Protein AF-A0A8J6C7H0-F1 (afdb_monomer_lite)

Organism: Eleutherodactylus coqui (NCBI:txid57060)

InterPro domains:
  IPR013783 Immunoglobulin-like fold [G3DSA:2.60.40.10] (5-91)
  IPR036179 Immunoglobulin-like domain superfamily [SSF48726] (14-91)
  IPR050199 Immunoglobulin Heavy Variable [PTHR23266] (7-91)

Sequence (91 aa):
MGRSGNCVYSDTSLTQPSDPMVIKPGGSHQLSCKASGFSMSNHWMSWVRETSDGRLQWLCRIISGSTYYADAFKGRFTISTDYSNSMLHLQ

Secondary structure (DSSP, 8-state):
-----------------SS---PPTT----EEEE--SS-GGGS-EEEEEE-TTSPEEEEEEEETTEEEE-GGGTTT--EEEETTTTEEEE-

Foldseek 3Di:
DDDDPPPPPPPDPPPDPPDPDDDDVPDDDKDKDADDPDQPQVDKDFDWDQDPVRDIDTAWIDHNNDIDGDPVNPPPWDWDADRVRRMIMID

Structure (mmCIF, N/CA/C/O backbone):
data_AF-A0A8J6C7H0-F1
#
_entry.id   AF-A0A8J6C7H0-F1
#
loop_
_atom_site.group_PDB
_atom_site.id
_atom_site.type_symbol
_atom_site.label_atom_id
_atom_site.label_alt_id
_atom_site.label_comp_id
_atom_site.label_asym_id
_atom_site.label_entity_id
_atom_site.label_seq_id
_atom_site.pdbx_PDB_ins_code
_atom_site.Cartn_x
_atom_site.Cartn_y
_atom_site.Cartn_z
_atom_site.occupancy
_atom_site.B_iso_or_equiv
_atom_site.auth_seq_id
_atom_site.auth_comp_id
_atom_site.auth_asym_id
_atom_site.auth_atom_id
_atom_site.pdbx_PDB_model_num
ATOM 1 N N . MET A 1 1 ? 11.709 -26.692 12.242 1.00 34.41 1 MET A N 1
ATOM 2 C CA . MET A 1 1 ? 12.139 -25.981 11.015 1.00 34.41 1 MET A CA 1
ATOM 3 C C . MET A 1 1 ? 11.392 -24.657 10.931 1.00 34.41 1 MET A C 1
ATOM 5 O O . MET A 1 1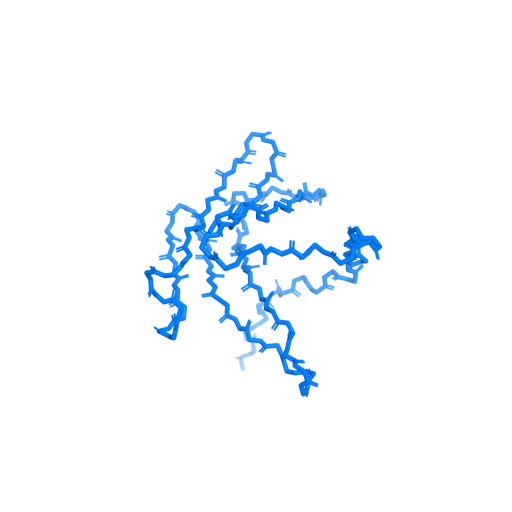 ? 10.297 -24.606 10.391 1.00 34.41 1 MET A O 1
ATOM 9 N N . GLY A 1 2 ? 11.934 -23.612 11.559 1.00 33.94 2 GLY A N 1
ATOM 10 C CA . GLY A 1 2 ? 11.336 -22.276 11.552 1.00 33.94 2 GLY A CA 1
ATOM 11 C C . GLY A 1 2 ? 11.789 -21.503 10.319 1.00 33.94 2 GLY A C 1
ATOM 12 O O . GLY A 1 2 ? 12.977 -21.231 10.169 1.00 33.94 2 GLY A O 1
ATOM 13 N N . ARG A 1 3 ? 10.860 -21.166 9.422 1.00 37.72 3 ARG A N 1
ATOM 14 C CA . ARG A 1 3 ? 11.121 -20.205 8.348 1.00 37.72 3 ARG A CA 1
ATOM 15 C C . ARG A 1 3 ? 10.923 -18.804 8.916 1.00 37.72 3 ARG A C 1
ATOM 17 O O . ARG A 1 3 ? 9.800 -18.325 9.010 1.00 37.72 3 ARG A O 1
ATOM 24 N N . SER A 1 4 ? 12.034 -18.195 9.322 1.00 39.28 4 SER A N 1
ATOM 25 C CA . SER A 1 4 ? 12.140 -16.756 9.549 1.00 39.28 4 SER A CA 1
ATOM 26 C C . SER A 1 4 ? 11.817 -16.036 8.236 1.00 39.28 4 SER A C 1
ATOM 28 O O . SER A 1 4 ? 12.628 -16.001 7.311 1.00 39.28 4 SER A O 1
ATOM 30 N N . GLY A 1 5 ? 10.590 -15.535 8.118 1.00 43.53 5 GLY A N 1
ATOM 31 C CA . GLY A 1 5 ? 10.289 -14.444 7.207 1.00 43.53 5 GLY A CA 1
ATOM 32 C C . GLY A 1 5 ? 10.654 -13.161 7.936 1.00 43.53 5 GLY A C 1
ATOM 33 O O . GLY A 1 5 ? 9.980 -12.807 8.898 1.00 43.53 5 GLY A O 1
ATOM 34 N N . ASN A 1 6 ? 11.728 -12.494 7.516 1.00 37.12 6 ASN A N 1
ATOM 35 C CA . ASN A 1 6 ? 12.092 -11.180 8.038 1.00 37.12 6 ASN A CA 1
ATOM 36 C C . ASN A 1 6 ? 11.026 -10.164 7.601 1.00 37.12 6 ASN A C 1
ATOM 38 O O . ASN A 1 6 ? 11.148 -9.518 6.562 1.00 37.12 6 ASN A O 1
ATOM 42 N N . CYS A 1 7 ? 9.950 -10.048 8.373 1.00 41.56 7 CYS A N 1
ATOM 43 C CA . CYS A 1 7 ? 9.102 -8.870 8.346 1.00 41.56 7 CYS A CA 1
ATOM 44 C C . CYS A 1 7 ? 9.873 -7.787 9.097 1.00 41.56 7 CYS A C 1
ATOM 46 O O . CYS A 1 7 ? 10.000 -7.855 10.318 1.00 41.56 7 CYS A O 1
ATOM 48 N N . VAL A 1 8 ? 10.428 -6.810 8.381 1.00 38.88 8 VAL A N 1
ATOM 49 C CA . VAL A 1 8 ? 10.880 -5.575 9.023 1.00 38.88 8 VAL A CA 1
ATOM 50 C C . VAL A 1 8 ? 9.616 -4.890 9.535 1.00 38.88 8 VAL A C 1
ATOM 52 O O . VAL A 1 8 ? 8.874 -4.297 8.758 1.00 38.88 8 VAL A O 1
ATOM 55 N N . TYR A 1 9 ? 9.321 -5.038 10.825 1.00 45.31 9 TYR A N 1
ATOM 56 C CA . TYR A 1 9 ? 8.394 -4.143 11.503 1.00 45.31 9 TYR A CA 1
ATOM 57 C C . TYR A 1 9 ? 9.211 -2.896 11.819 1.00 45.31 9 TYR A C 1
ATOM 59 O O . TYR A 1 9 ? 9.884 -2.824 12.845 1.00 45.31 9 TYR A O 1
ATOM 67 N N . SER A 1 10 ? 9.288 -1.967 10.867 1.00 42.09 10 SER A N 1
ATOM 68 C CA . SER A 1 10 ? 9.823 -0.652 11.180 1.00 42.09 10 SER A CA 1
ATOM 69 C C . SER A 1 10 ? 8.824 0.010 12.119 1.00 42.09 10 SER A C 1
ATOM 71 O O . SER A 1 10 ? 7.644 0.133 11.777 1.00 42.09 10 SER A O 1
ATOM 73 N N . ASP A 1 11 ? 9.296 0.432 13.294 1.00 41.31 11 ASP A N 1
ATOM 74 C CA . ASP A 1 11 ? 8.632 1.445 14.115 1.00 41.31 11 ASP A CA 1
ATOM 75 C C . ASP A 1 11 ? 8.652 2.739 13.290 1.00 41.31 11 ASP A C 1
ATOM 77 O O . ASP A 1 11 ? 9.537 3.587 13.370 1.00 41.31 11 ASP A O 1
ATOM 81 N N . THR A 1 12 ? 7.771 2.769 12.298 1.00 43.75 12 THR A N 1
ATOM 82 C CA . THR A 1 12 ? 7.636 3.873 11.369 1.00 43.75 12 THR A CA 1
ATOM 83 C C . THR A 1 12 ? 6.644 4.761 12.069 1.00 43.75 12 THR A C 1
ATOM 85 O O . THR A 1 12 ? 5.455 4.438 12.098 1.00 43.75 12 THR A O 1
ATOM 88 N N . SER A 1 13 ? 7.110 5.860 12.658 1.00 36.75 13 SER A N 1
ATOM 89 C CA . SER A 1 13 ? 6.211 6.969 12.922 1.00 36.75 13 SER A CA 1
ATOM 90 C C . SER A 1 13 ? 5.648 7.379 11.563 1.00 36.75 13 SER A C 1
ATOM 92 O O . SER A 1 13 ? 6.294 8.040 10.750 1.00 36.75 13 SER A O 1
ATOM 94 N N . LEU A 1 14 ? 4.454 6.877 11.249 1.00 41.91 14 LEU A N 1
ATOM 95 C CA . LEU A 1 14 ? 3.669 7.402 10.153 1.00 41.91 14 LEU A CA 1
ATOM 96 C C . LEU A 1 14 ? 3.356 8.829 10.576 1.00 41.91 14 LEU A C 1
ATOM 98 O O . LEU A 1 14 ? 2.442 9.054 11.366 1.00 41.91 14 LEU A O 1
ATOM 102 N N . THR A 1 15 ? 4.130 9.795 10.083 1.00 39.81 15 THR A N 1
ATOM 103 C CA . THR A 1 15 ? 3.715 11.194 10.099 1.00 39.81 15 THR A CA 1
ATOM 104 C C . THR A 1 15 ? 2.532 11.293 9.143 1.00 39.81 15 THR A C 1
ATOM 106 O O . THR A 1 15 ? 2.664 11.685 7.986 1.00 39.81 15 THR A O 1
ATOM 109 N N . GLN A 1 16 ? 1.367 10.832 9.598 1.00 48.81 16 GLN A N 1
ATOM 110 C CA . GLN A 1 16 ? 0.111 11.217 8.991 1.00 48.81 16 GLN A CA 1
ATOM 111 C C . GLN A 1 16 ? 0.000 12.733 9.179 1.00 48.81 16 GLN A C 1
ATOM 113 O O . GLN A 1 16 ? 0.424 13.241 10.224 1.00 48.81 16 GLN A O 1
ATOM 118 N N . PRO A 1 17 ? -0.509 13.479 8.186 1.00 53.09 17 PRO A N 1
ATOM 119 C CA . PRO A 1 17 ? -0.892 14.861 8.417 1.00 53.09 17 PRO A CA 1
ATOM 120 C C . PRO A 1 17 ? -1.721 14.914 9.704 1.00 53.09 17 PRO A C 1
ATOM 122 O O . PRO A 1 17 ? -2.643 14.116 9.872 1.00 53.09 17 PRO A O 1
ATOM 125 N N . SER A 1 18 ? -1.366 15.808 10.626 1.00 53.16 18 SER A N 1
ATOM 126 C CA . SER A 1 18 ? -2.100 16.005 11.884 1.00 53.16 18 SER A CA 1
ATOM 127 C C . SER A 1 18 ? -3.572 16.350 11.649 1.00 53.16 18 SER A C 1
ATOM 129 O O . SER A 1 18 ? -4.402 16.169 12.536 1.00 53.16 18 SER A O 1
ATOM 131 N N . ASP A 1 19 ? -3.886 16.829 10.445 1.00 58.81 19 ASP A N 1
ATOM 132 C CA . ASP A 1 19 ? -5.225 17.172 10.012 1.00 58.81 19 ASP A CA 1
ATOM 133 C C . ASP A 1 19 ? -5.951 15.955 9.416 1.00 58.81 19 ASP A C 1
ATOM 135 O O . ASP A 1 19 ? -5.513 15.398 8.400 1.00 58.81 19 ASP A O 1
ATOM 139 N N . PRO A 1 20 ? -7.092 15.544 9.998 1.00 60.81 20 PRO A N 1
ATOM 140 C CA . PRO A 1 20 ? -7.916 14.495 9.424 1.00 60.81 20 PRO A CA 1
ATOM 141 C C . PRO A 1 20 ? -8.400 14.922 8.035 1.00 60.81 20 PRO A C 1
ATOM 143 O O . PRO A 1 20 ? -9.110 15.917 7.876 1.00 60.81 20 PRO A O 1
ATOM 146 N N . MET A 1 21 ? -8.041 14.151 7.008 1.00 64.00 21 MET A N 1
ATOM 147 C CA . MET A 1 21 ? -8.522 14.409 5.655 1.00 64.00 21 MET A CA 1
ATOM 148 C C . MET A 1 21 ? -9.990 13.982 5.536 1.00 64.00 21 MET A C 1
ATOM 150 O O . MET A 1 21 ? -10.303 12.797 5.424 1.00 64.00 21 MET A O 1
ATOM 154 N N . VAL A 1 22 ? -10.901 14.958 5.550 1.00 67.31 22 VAL A N 1
ATOM 155 C CA . VAL A 1 22 ? -12.336 14.725 5.338 1.00 67.31 22 VAL A CA 1
ATOM 156 C C . VAL A 1 22 ? -12.623 14.672 3.839 1.00 67.31 22 VAL A C 1
ATOM 158 O O . VAL A 1 22 ? -12.646 15.687 3.144 1.00 67.31 22 VAL A O 1
ATOM 161 N N . ILE A 1 23 ? -12.847 13.461 3.342 1.00 64.56 23 ILE A N 1
ATOM 162 C CA . ILE A 1 23 ? -13.188 13.188 1.946 1.00 64.56 23 ILE A CA 1
ATOM 163 C C . ILE A 1 23 ? -14.705 13.293 1.769 1.00 64.56 23 ILE A C 1
ATOM 165 O O . ILE A 1 23 ? -15.468 12.687 2.524 1.00 64.56 23 ILE A O 1
ATOM 169 N N . LYS A 1 24 ? -15.163 14.025 0.746 1.00 73.44 24 LYS A N 1
ATOM 170 C CA . LYS A 1 24 ? -16.587 14.028 0.377 1.00 73.44 24 LYS A CA 1
ATOM 171 C C . LYS A 1 24 ? -16.984 12.658 -0.196 1.00 73.44 24 LYS A C 1
ATOM 173 O O . LYS A 1 24 ? -16.213 12.096 -0.976 1.00 73.44 24 LYS A O 1
ATOM 178 N N . PRO A 1 25 ? -18.187 12.137 0.107 1.00 67.19 25 PRO A N 1
ATOM 179 C CA . PRO A 1 25 ? -18.696 10.925 -0.533 1.00 67.19 25 PRO A CA 1
ATOM 180 C C . PRO A 1 25 ? -18.641 11.057 -2.064 1.00 67.19 25 PRO A C 1
ATOM 182 O O . PRO A 1 25 ? -19.164 12.022 -2.615 1.00 67.19 25 PRO A O 1
ATOM 185 N N . GLY A 1 26 ? -17.978 10.116 -2.744 1.00 69.00 26 GLY A N 1
ATOM 186 C CA . GLY A 1 26 ? -17.784 10.139 -4.203 1.00 69.00 26 GLY A CA 1
ATOM 187 C C . GLY A 1 26 ? -16.514 10.849 -4.696 1.00 69.00 26 GLY A C 1
ATOM 188 O O . GLY A 1 26 ? -16.252 10.838 -5.895 1.00 69.00 26 G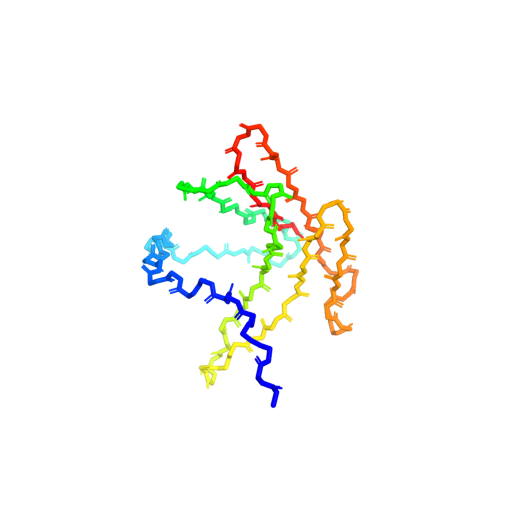LY A O 1
ATOM 189 N N . GLY A 1 27 ? -15.707 11.434 -3.805 1.00 64.81 27 GLY A N 1
ATOM 190 C CA . GLY A 1 27 ? -14.362 11.906 -4.138 1.00 64.81 27 GLY A CA 1
ATOM 191 C C . GLY A 1 27 ? -13.365 10.746 -4.234 1.00 64.81 27 GLY A C 1
ATOM 192 O O . GLY A 1 27 ? -13.382 9.848 -3.395 1.00 64.81 27 GLY A O 1
ATOM 193 N N . SER A 1 28 ? -12.480 10.768 -5.234 1.00 70.38 28 SER A N 1
ATOM 194 C CA . SER A 1 28 ? -11.292 9.902 -5.266 1.00 70.38 28 SER A CA 1
ATOM 195 C C . SER A 1 28 ? -10.153 10.629 -4.564 1.00 70.38 28 SER A C 1
ATOM 197 O O . SER A 1 28 ? -9.946 11.823 -4.784 1.00 70.38 28 SER A O 1
ATOM 199 N N . HIS A 1 29 ? -9.432 9.922 -3.703 1.00 75.69 29 HIS A N 1
ATOM 200 C CA . HIS A 1 29 ? -8.258 10.452 -3.030 1.00 75.69 29 HIS A CA 1
ATOM 201 C C . HIS A 1 29 ? -7.141 9.434 -3.105 1.00 75.69 29 HIS A C 1
ATOM 203 O O . HIS A 1 29 ? -7.367 8.243 -2.924 1.00 75.69 29 HIS A O 1
ATOM 209 N N . GLN A 1 30 ? -5.935 9.934 -3.339 1.00 85.19 30 GLN A N 1
ATOM 210 C CA . GLN A 1 30 ? -4.748 9.109 -3.409 1.00 85.19 30 GLN A CA 1
ATOM 211 C C . GLN A 1 30 ? -3.966 9.209 -2.100 1.00 85.19 30 GLN A C 1
ATOM 213 O O . GLN A 1 30 ? -3.523 10.290 -1.710 1.00 85.19 30 GLN A O 1
ATOM 218 N N . LEU A 1 31 ? -3.757 8.074 -1.441 1.00 87.75 31 LEU A N 1
ATOM 219 C CA . LEU A 1 31 ? -2.765 7.938 -0.382 1.00 87.75 31 LEU A CA 1
ATOM 220 C C . LEU A 1 31 ? -1.403 7.662 -1.017 1.00 87.75 31 LEU A C 1
ATOM 222 O O . LEU A 1 31 ? -1.309 6.889 -1.968 1.00 87.75 31 LEU A O 1
ATOM 226 N N . SER A 1 32 ? -0.351 8.277 -0.481 1.00 88.56 32 SER A N 1
ATOM 227 C CA . SER A 1 32 ? 1.022 8.099 -0.956 1.00 88.56 32 SER A CA 1
ATOM 228 C C . SER A 1 32 ? 1.953 7.788 0.212 1.00 88.56 32 SER A C 1
ATOM 230 O O . SER A 1 32 ? 1.868 8.420 1.261 1.00 88.56 32 SER A O 1
ATOM 232 N N . CYS A 1 33 ? 2.852 6.825 0.032 1.00 86.38 33 CYS A N 1
ATOM 233 C CA . CYS A 1 33 ? 3.858 6.425 1.010 1.00 86.38 33 CYS A CA 1
ATOM 234 C C . CYS A 1 33 ? 5.231 6.425 0.334 1.00 86.38 33 CYS A C 1
ATOM 236 O O . CYS A 1 33 ? 5.408 5.775 -0.693 1.00 86.38 33 CYS A O 1
ATOM 238 N N . LYS A 1 34 ? 6.197 7.158 0.896 1.00 88.88 34 LYS A N 1
ATOM 239 C CA . LYS A 1 34 ? 7.579 7.180 0.412 1.00 88.88 34 LYS A CA 1
ATOM 240 C C . LYS A 1 34 ? 8.427 6.231 1.252 1.00 88.88 34 LYS A C 1
ATOM 242 O O . LYS A 1 34 ? 8.542 6.422 2.459 1.00 88.88 34 LYS A O 1
ATOM 247 N N . ALA A 1 35 ? 9.028 5.236 0.613 1.00 85.06 35 ALA A N 1
ATOM 248 C CA . ALA A 1 35 ? 10.003 4.364 1.246 1.00 85.06 35 ALA A CA 1
ATOM 249 C C . ALA A 1 35 ? 11.394 5.011 1.224 1.00 85.06 35 ALA A C 1
ATOM 251 O O . ALA A 1 35 ? 11.779 5.685 0.267 1.00 85.06 35 ALA A O 1
ATOM 252 N N . SER A 1 36 ? 12.166 4.786 2.279 1.00 85.81 36 SER A N 1
ATOM 253 C CA . SER A 1 36 ? 13.560 5.205 2.382 1.00 85.81 36 SER A CA 1
ATOM 254 C C . SER A 1 36 ? 14.365 4.131 3.114 1.00 85.81 36 SER A C 1
ATOM 256 O O . SER A 1 36 ? 13.815 3.331 3.868 1.00 85.81 36 SER A O 1
ATOM 258 N N . GLY A 1 37 ? 15.672 4.065 2.850 1.00 85.06 37 GLY A N 1
ATOM 259 C CA . GLY A 1 37 ? 16.568 3.092 3.489 1.00 85.06 37 GLY A CA 1
ATOM 260 C C . GLY A 1 37 ? 16.538 1.675 2.899 1.00 85.06 37 GLY A C 1
ATOM 261 O O . GLY A 1 37 ? 17.336 0.840 3.314 1.00 85.06 37 GLY A O 1
ATOM 262 N N . PHE A 1 38 ? 15.679 1.396 1.913 1.00 82.00 38 PHE A N 1
ATOM 263 C CA . PHE A 1 38 ? 15.653 0.125 1.182 1.00 82.00 38 PHE A CA 1
ATOM 264 C C . PHE A 1 38 ? 15.139 0.297 -0.254 1.00 82.00 38 PHE A C 1
ATOM 266 O O . PHE A 1 38 ? 14.478 1.281 -0.582 1.00 82.00 38 PHE A O 1
ATOM 273 N N . SER A 1 39 ? 15.429 -0.683 -1.116 1.00 82.56 39 SER A N 1
ATOM 274 C CA . SER A 1 39 ? 14.907 -0.718 -2.487 1.00 82.56 39 SER A CA 1
ATOM 275 C C . SER A 1 39 ? 13.522 -1.359 -2.514 1.00 82.56 39 SER A C 1
ATOM 277 O O . SER A 1 39 ? 13.397 -2.564 -2.298 1.00 82.56 39 SER A O 1
ATOM 279 N N . MET A 1 40 ? 12.481 -0.585 -2.832 1.00 83.94 40 MET A N 1
ATOM 280 C CA . MET A 1 40 ? 11.099 -1.090 -2.915 1.00 83.94 40 MET A CA 1
ATOM 281 C C . MET A 1 40 ? 10.922 -2.259 -3.889 1.00 83.94 40 MET A C 1
ATOM 283 O O . MET A 1 40 ? 10.020 -3.066 -3.712 1.00 83.94 40 MET A O 1
ATOM 287 N N . SER A 1 41 ? 11.770 -2.369 -4.913 1.00 81.69 41 SER A N 1
ATOM 288 C CA . SER A 1 41 ? 11.702 -3.470 -5.885 1.00 81.69 41 SER A CA 1
ATOM 289 C C . SER A 1 41 ? 11.996 -4.848 -5.276 1.00 81.69 41 SER A C 1
ATOM 291 O O . SER A 1 41 ? 11.492 -5.854 -5.776 1.00 81.69 41 SER A O 1
ATOM 293 N N . ASN A 1 42 ? 12.745 -4.890 -4.169 1.00 83.44 42 ASN A N 1
ATOM 294 C CA . ASN A 1 42 ? 13.153 -6.123 -3.491 1.00 83.44 42 ASN A CA 1
ATOM 295 C C . ASN A 1 42 ? 12.193 -6.544 -2.368 1.00 83.44 42 ASN A C 1
ATOM 297 O O . ASN A 1 42 ? 12.381 -7.598 -1.761 1.00 83.44 42 ASN A O 1
ATOM 301 N N . HIS A 1 43 ? 11.178 -5.729 -2.070 1.00 84.31 43 HIS A N 1
ATOM 302 C CA . HIS A 1 43 ? 10.259 -5.957 -0.962 1.00 84.31 43 HIS A CA 1
ATOM 303 C C . HIS A 1 43 ? 8.809 -5.914 -1.439 1.00 84.31 43 HIS A C 1
ATOM 305 O O . HIS A 1 43 ? 8.441 -5.180 -2.353 1.00 84.31 43 HIS A O 1
ATOM 311 N N . TRP A 1 44 ? 7.962 -6.719 -0.801 1.00 87.56 44 TRP A N 1
ATOM 312 C CA . TRP A 1 44 ? 6.525 -6.585 -0.979 1.00 87.56 44 TRP A CA 1
ATOM 313 C C . TRP A 1 44 ? 6.030 -5.400 -0.156 1.00 87.56 44 TRP A C 1
ATOM 315 O O . TRP A 1 44 ? 6.434 -5.214 0.990 1.00 87.56 44 TRP A O 1
ATOM 325 N N . MET A 1 45 ? 5.118 -4.627 -0.732 1.00 89.06 45 MET A N 1
ATOM 326 C CA . MET A 1 45 ? 4.537 -3.454 -0.084 1.00 89.06 45 MET A CA 1
ATOM 327 C C . MET A 1 45 ? 3.049 -3.685 0.133 1.00 89.06 45 MET A C 1
ATOM 329 O O . MET A 1 45 ? 2.397 -4.341 -0.680 1.00 89.06 45 MET A O 1
ATOM 333 N N . SER A 1 46 ? 2.487 -3.214 1.243 1.00 91.31 46 SER A N 1
ATOM 334 C CA . SER A 1 46 ? 1.076 -3.443 1.569 1.00 91.31 46 SER A CA 1
ATOM 335 C C . SER A 1 46 ? 0.436 -2.226 2.211 1.00 91.31 46 SER A C 1
ATOM 337 O O . SER A 1 46 ? 1.083 -1.518 2.974 1.00 91.31 46 SER A O 1
ATOM 339 N N . TRP A 1 47 ? -0.853 -2.044 1.933 1.00 90.94 47 TRP A N 1
ATOM 340 C CA . TRP A 1 47 ? -1.702 -1.099 2.646 1.00 90.94 47 TRP A CA 1
ATOM 341 C C . TRP A 1 47 ? -2.540 -1.839 3.678 1.00 90.94 47 TRP A C 1
ATOM 343 O O . TRP A 1 47 ? -3.162 -2.868 3.389 1.00 90.94 47 TRP A O 1
ATOM 353 N N . VAL A 1 48 ? -2.560 -1.289 4.884 1.00 91.44 48 VAL A N 1
ATOM 354 C CA . VAL A 1 48 ? -3.404 -1.724 5.992 1.00 91.44 48 VAL A CA 1
ATOM 355 C C . VAL A 1 48 ? -4.164 -0.514 6.516 1.00 91.44 48 VAL A C 1
ATOM 357 O O . VAL A 1 48 ? -3.700 0.618 6.382 1.00 91.44 48 VAL A O 1
ATOM 360 N N . ARG A 1 49 ? -5.327 -0.747 7.115 1.00 87.94 49 ARG A N 1
ATOM 361 C CA . ARG A 1 49 ? -6.035 0.268 7.893 1.00 87.94 49 ARG A CA 1
ATOM 362 C C . ARG A 1 49 ? -6.279 -0.242 9.298 1.00 87.94 49 ARG A C 1
ATOM 364 O O . ARG A 1 49 ? -6.546 -1.428 9.477 1.00 87.94 49 ARG A O 1
ATOM 371 N N . GLU A 1 50 ? -6.248 0.660 10.259 1.00 88.00 50 GLU A N 1
ATOM 372 C CA . GLU A 1 50 ? -6.752 0.388 11.594 1.00 88.00 50 GLU A CA 1
ATOM 373 C C . GLU A 1 50 ? -8.257 0.662 11.629 1.00 88.00 50 GLU A C 1
ATOM 375 O O . GLU A 1 50 ? -8.752 1.613 11.016 1.00 88.00 50 GLU A O 1
ATOM 380 N N . THR A 1 51 ? -9.009 -0.217 12.275 1.00 88.31 51 THR A N 1
ATOM 381 C CA . THR A 1 51 ? -10.438 -0.030 12.518 1.00 88.31 51 THR A CA 1
ATOM 382 C C . THR A 1 51 ? -10.693 0.613 13.873 1.00 88.31 51 THR A C 1
ATOM 384 O O . THR A 1 51 ? -9.814 0.674 14.723 1.00 88.31 51 THR A O 1
ATOM 387 N N . SER A 1 52 ? -11.921 1.083 14.106 1.00 86.88 52 SER A N 1
ATOM 388 C CA . SER A 1 52 ? -12.305 1.712 15.379 1.00 86.88 52 SER A CA 1
ATOM 389 C C . SER A 1 52 ? -12.167 0.789 16.597 1.00 86.88 52 SER A C 1
ATOM 391 O O . SER A 1 52 ? -12.128 1.274 17.719 1.00 86.88 52 SER A O 1
ATOM 393 N N . ASP A 1 53 ? -12.112 -0.530 16.389 1.00 91.06 53 ASP A N 1
ATOM 394 C CA . ASP A 1 53 ? -11.824 -1.550 17.405 1.00 91.06 53 ASP A CA 1
ATOM 395 C C . ASP A 1 53 ? -10.323 -1.900 17.508 1.00 91.06 53 ASP A C 1
ATOM 397 O O . ASP A 1 53 ? -9.969 -2.904 18.122 1.00 91.06 53 ASP A O 1
ATOM 401 N N . GLY A 1 54 ? -9.435 -1.101 16.904 1.00 87.62 54 GLY A N 1
ATOM 402 C CA . GLY A 1 54 ? -7.978 -1.259 16.989 1.00 87.62 54 GLY A CA 1
ATOM 403 C C . GLY A 1 54 ? -7.419 -2.435 16.183 1.00 87.62 54 GLY A C 1
ATOM 404 O O . GLY A 1 54 ? -6.273 -2.839 16.374 1.00 87.62 54 GLY A O 1
ATOM 405 N N . ARG A 1 55 ? -8.212 -3.039 15.288 1.00 88.06 55 ARG A N 1
ATOM 406 C CA . ARG A 1 55 ? -7.755 -4.160 14.460 1.00 88.06 55 ARG A CA 1
ATOM 407 C C . ARG A 1 55 ? -7.137 -3.652 13.167 1.00 88.06 55 ARG A C 1
ATOM 409 O O . ARG A 1 55 ? -7.698 -2.814 12.467 1.00 88.06 55 ARG A O 1
ATOM 416 N N . LEU A 1 56 ? -6.010 -4.243 12.788 1.00 89.06 56 LEU A N 1
ATOM 417 C CA . LEU A 1 56 ? -5.417 -4.008 11.479 1.00 89.06 56 LEU A CA 1
ATOM 418 C C . LEU A 1 56 ? -6.126 -4.867 10.427 1.00 89.06 56 LEU A C 1
ATOM 420 O O . LEU A 1 56 ? -6.129 -6.097 10.496 1.00 89.06 56 LEU A O 1
ATOM 424 N N . GLN A 1 57 ? -6.720 -4.212 9.435 1.00 91.75 57 GLN A N 1
ATOM 425 C CA . GLN A 1 57 ? -7.274 -4.844 8.244 1.00 91.75 57 GLN A CA 1
ATOM 426 C C . GLN A 1 57 ? -6.330 -4.642 7.070 1.00 91.75 57 GLN A C 1
ATOM 428 O O . GLN A 1 57 ? -6.024 -3.515 6.679 1.00 91.75 57 GLN A O 1
ATOM 433 N N . TRP A 1 58 ? -5.901 -5.751 6.480 1.00 92.50 58 TRP A N 1
ATOM 434 C CA . TRP A 1 58 ? -5.143 -5.729 5.240 1.00 92.50 58 TRP A CA 1
ATOM 435 C C . TRP A 1 58 ? -6.053 -5.387 4.055 1.00 92.50 58 TRP A C 1
ATOM 437 O O . TRP A 1 58 ? -7.131 -5.964 3.908 1.00 92.50 58 TRP A O 1
ATOM 447 N N . LEU A 1 59 ? -5.618 -4.434 3.227 1.00 93.69 59 LEU A N 1
ATOM 448 C CA . LEU A 1 59 ? -6.375 -3.946 2.073 1.00 93.69 59 LEU A CA 1
ATOM 449 C C . LEU A 1 59 ? -5.860 -4.569 0.777 1.00 93.69 59 LEU A C 1
ATOM 451 O O . LEU A 1 59 ? -6.620 -5.169 0.016 1.00 93.69 59 LEU A O 1
ATOM 455 N N . CYS A 1 60 ? -4.564 -4.400 0.521 1.00 94.44 60 CYS A N 1
ATOM 456 C CA . CYS A 1 60 ? -3.917 -4.845 -0.704 1.00 94.44 60 CYS A CA 1
ATOM 457 C C . CYS A 1 60 ? -2.393 -4.926 -0.556 1.00 94.44 60 CYS A C 1
ATOM 459 O O . CYS A 1 60 ? -1.801 -4.414 0.402 1.00 94.44 60 CYS A O 1
ATOM 461 N N . ARG A 1 61 ? -1.754 -5.599 -1.514 1.00 93.12 61 ARG A N 1
ATOM 462 C CA . ARG A 1 61 ? -0.308 -5.815 -1.600 1.00 93.12 61 ARG A CA 1
ATOM 463 C C . ARG A 1 61 ? 0.150 -5.735 -3.045 1.00 93.12 61 ARG A C 1
ATOM 465 O O . ARG A 1 61 ? -0.549 -6.205 -3.939 1.00 93.12 61 ARG A O 1
ATOM 472 N N . ILE A 1 62 ? 1.360 -5.234 -3.246 1.00 91.75 62 ILE A N 1
ATOM 473 C CA . ILE A 1 62 ? 2.070 -5.308 -4.519 1.00 91.75 62 ILE A CA 1
ATOM 474 C C . ILE A 1 62 ? 3.417 -6.008 -4.330 1.00 91.75 62 ILE A C 1
ATOM 476 O O . ILE A 1 62 ? 4.139 -5.744 -3.365 1.00 91.75 62 ILE A O 1
ATOM 480 N N . ILE A 1 63 ? 3.719 -6.945 -5.229 1.00 89.75 63 ILE A N 1
ATOM 481 C CA . ILE A 1 63 ? 4.951 -7.742 -5.245 1.00 89.75 63 ILE A CA 1
ATOM 482 C C . ILE A 1 63 ? 5.482 -7.738 -6.673 1.00 89.75 63 ILE A C 1
ATOM 484 O O . ILE A 1 63 ? 4.873 -8.357 -7.542 1.00 89.75 63 ILE A O 1
ATOM 488 N N . SER A 1 64 ? 6.582 -7.025 -6.921 1.00 85.38 64 SER A N 1
ATOM 489 C CA . SER A 1 64 ? 7.237 -6.979 -8.241 1.00 85.38 64 SER A CA 1
ATOM 490 C C . SER A 1 64 ? 6.247 -6.755 -9.403 1.00 85.38 64 SER A C 1
ATOM 492 O O . SER A 1 64 ? 6.267 -7.472 -10.399 1.00 85.38 64 SER A O 1
ATOM 494 N N . GLY A 1 65 ? 5.317 -5.806 -9.238 1.00 84.38 65 GLY A N 1
ATOM 495 C CA . GLY A 1 65 ? 4.271 -5.481 -10.219 1.00 84.38 65 GLY A CA 1
ATOM 496 C C . GLY A 1 65 ? 2.986 -6.322 -10.150 1.00 84.38 65 GLY A C 1
ATOM 497 O O . GLY A 1 65 ? 1.977 -5.925 -10.722 1.00 84.38 65 GLY A O 1
ATOM 498 N N . SER A 1 66 ? 2.966 -7.439 -9.418 1.00 90.44 66 SER A N 1
ATOM 499 C CA . SER A 1 66 ? 1.746 -8.231 -9.199 1.00 90.44 66 SER A CA 1
ATOM 500 C C . SER A 1 66 ? 0.935 -7.683 -8.027 1.00 90.44 66 SER A C 1
ATOM 502 O O . SER A 1 66 ? 1.456 -7.561 -6.916 1.00 90.44 66 SER A O 1
ATOM 504 N N . THR A 1 67 ? -0.346 -7.385 -8.255 1.00 93.81 67 THR A N 1
ATOM 505 C CA . THR A 1 67 ? -1.245 -6.800 -7.248 1.00 93.81 67 THR A CA 1
ATOM 506 C C . THR A 1 67 ? -2.219 -7.822 -6.673 1.00 93.81 67 THR A C 1
ATOM 508 O O . THR A 1 67 ? -2.845 -8.576 -7.416 1.00 93.81 67 THR A O 1
ATOM 511 N N . TYR A 1 68 ? -2.414 -7.778 -5.359 1.00 94.12 68 TYR A N 1
ATOM 512 C CA . TYR A 1 68 ? -3.336 -8.630 -4.614 1.00 94.12 68 TYR A CA 1
ATOM 513 C C . TYR A 1 68 ? -4.222 -7.763 -3.726 1.00 94.12 68 TYR A C 1
ATOM 515 O O . TYR A 1 68 ? -3.736 -6.818 -3.106 1.00 94.12 68 TYR A O 1
ATOM 523 N N . TYR A 1 69 ? -5.502 -8.107 -3.630 1.00 95.25 69 TYR A N 1
ATOM 524 C CA . TYR A 1 69 ? -6.492 -7.378 -2.839 1.00 95.25 69 TYR A CA 1
ATOM 525 C C . TYR A 1 69 ? -7.183 -8.343 -1.885 1.00 95.25 69 TYR A C 1
ATOM 527 O O . TYR A 1 69 ? -7.402 -9.502 -2.238 1.00 95.25 69 TYR A O 1
ATOM 535 N N . ALA A 1 70 ? -7.553 -7.866 -0.701 1.00 94.50 70 ALA A N 1
ATOM 536 C CA . ALA A 1 70 ? -8.491 -8.591 0.145 1.00 94.50 70 ALA A CA 1
ATOM 537 C C . ALA A 1 70 ? -9.852 -8.659 -0.551 1.00 94.50 70 ALA A C 1
ATOM 539 O O . ALA A 1 70 ? -10.282 -7.684 -1.171 1.00 94.50 70 ALA A O 1
ATOM 540 N N . ASP A 1 71 ? -10.548 -9.789 -0.414 1.00 93.31 71 ASP A N 1
ATOM 541 C CA . ASP A 1 71 ? -11.816 -10.034 -1.114 1.00 93.31 71 ASP A CA 1
ATOM 542 C C . ASP A 1 71 ? -12.846 -8.931 -0.849 1.00 93.31 71 ASP A C 1
ATOM 544 O O . ASP A 1 71 ? -13.499 -8.448 -1.770 1.00 93.31 71 ASP A O 1
ATOM 548 N N . ALA A 1 72 ? -12.907 -8.439 0.391 1.00 90.50 72 ALA A N 1
ATOM 549 C CA . ALA A 1 72 ? -13.793 -7.345 0.782 1.00 90.50 72 ALA A CA 1
ATOM 550 C C . ALA A 1 72 ? -13.484 -6.004 0.083 1.00 90.50 72 ALA A C 1
ATOM 552 O O . ALA A 1 72 ? -14.324 -5.105 0.080 1.00 90.50 72 ALA A O 1
ATOM 553 N N . PHE A 1 73 ? -12.287 -5.819 -0.472 1.00 88.50 73 PHE A N 1
ATOM 554 C CA . PHE A 1 73 ? -11.808 -4.553 -1.040 1.00 88.50 73 PHE A CA 1
ATOM 555 C C . PHE A 1 73 ? -11.476 -4.639 -2.532 1.00 88.50 73 PHE A C 1
ATOM 557 O O . PHE A 1 73 ? -11.051 -3.651 -3.136 1.00 88.50 73 PHE A O 1
ATOM 564 N N . LYS A 1 74 ? -11.701 -5.799 -3.150 1.00 90.88 74 LYS A N 1
ATOM 565 C CA . LYS A 1 74 ? -11.484 -6.002 -4.578 1.00 90.88 74 LYS A CA 1
ATOM 566 C C . LYS A 1 74 ? -12.368 -5.051 -5.392 1.00 90.88 74 LYS A C 1
ATOM 568 O O . LYS A 1 74 ? -13.562 -4.931 -5.135 1.00 90.88 74 LYS A O 1
ATOM 573 N N . GLY A 1 75 ? -11.768 -4.349 -6.353 1.00 89.69 75 GLY A N 1
ATOM 574 C CA . GLY A 1 75 ? -12.463 -3.376 -7.206 1.00 89.69 75 GLY A CA 1
ATOM 575 C C . GLY A 1 75 ? -12.795 -2.037 -6.537 1.00 89.69 75 GLY A C 1
ATOM 576 O O . GLY A 1 75 ? -13.422 -1.199 -7.176 1.00 89.69 75 GLY A O 1
ATOM 577 N N . ARG A 1 76 ? -12.386 -1.821 -5.277 1.00 89.25 76 ARG A N 1
ATOM 578 C CA . ARG A 1 76 ?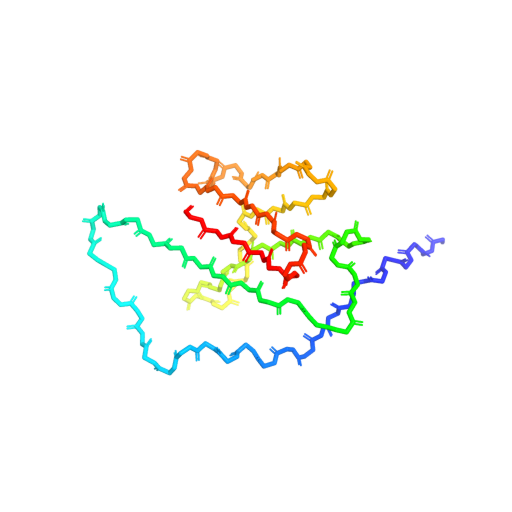 -12.591 -0.546 -4.566 1.00 89.25 76 ARG A CA 1
ATOM 579 C C . ARG A 1 76 ? -11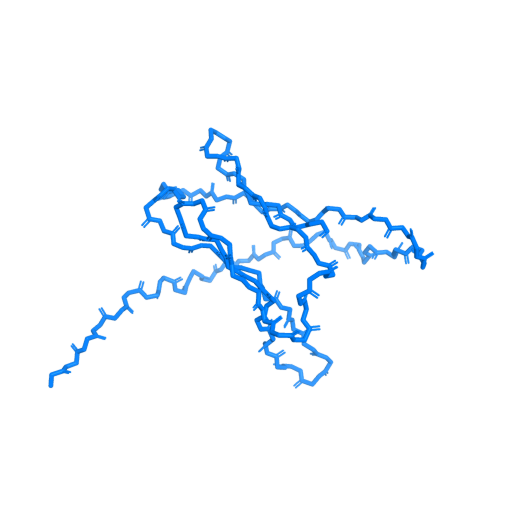.364 0.354 -4.552 1.00 89.25 76 ARG A C 1
ATOM 581 O O . ARG A 1 76 ? -11.530 1.559 -4.425 1.00 89.25 76 ARG A O 1
ATOM 588 N N . PHE A 1 77 ? -10.177 -0.234 -4.673 1.00 87.25 77 PHE A N 1
ATOM 589 C CA . PHE A 1 77 ? -8.915 0.493 -4.655 1.00 87.25 77 PHE A CA 1
ATOM 590 C C . PHE A 1 77 ? -8.021 0.096 -5.821 1.00 87.25 77 PHE A C 1
ATOM 592 O O . PHE A 1 77 ? -8.105 -1.032 -6.313 1.00 87.25 77 PHE A O 1
ATOM 599 N N . THR A 1 78 ? -7.112 0.995 -6.187 1.00 91.00 78 THR A N 1
ATOM 600 C CA . THR A 1 78 ? -6.006 0.719 -7.110 1.00 91.00 78 THR A CA 1
ATOM 601 C C . THR A 1 78 ? -4.676 0.964 -6.408 1.00 91.00 78 THR A C 1
ATOM 603 O O . THR A 1 78 ? -4.416 2.073 -5.948 1.00 91.00 78 THR A O 1
ATOM 606 N N . ILE A 1 79 ? -3.826 -0.064 -6.324 1.00 92.56 79 ILE A N 1
ATOM 607 C CA . ILE A 1 79 ? -2.455 0.058 -5.804 1.00 92.56 79 ILE A CA 1
ATOM 608 C C . ILE A 1 79 ? -1.457 0.240 -6.954 1.00 92.56 79 ILE A C 1
ATOM 610 O O . ILE A 1 79 ? -1.526 -0.476 -7.954 1.00 92.56 79 ILE A O 1
ATOM 614 N N . SER A 1 80 ? -0.508 1.165 -6.807 1.00 91.62 80 SER A N 1
ATOM 615 C CA . SER A 1 80 ? 0.579 1.367 -7.774 1.00 91.62 80 SER A CA 1
ATOM 616 C C . SER A 1 80 ? 1.899 1.730 -7.092 1.00 91.62 80 SER A C 1
ATOM 618 O O . SER A 1 80 ? 1.927 2.164 -5.940 1.00 91.62 80 SER A O 1
ATOM 620 N N . THR A 1 81 ? 3.011 1.515 -7.795 1.00 90.44 81 THR A N 1
ATOM 621 C CA . THR A 1 81 ? 4.367 1.817 -7.315 1.00 90.44 81 THR A CA 1
ATOM 622 C C . THR A 1 81 ? 5.131 2.645 -8.328 1.00 90.44 81 THR A C 1
ATOM 624 O O . THR A 1 81 ? 5.178 2.289 -9.504 1.00 90.44 81 THR A O 1
ATOM 627 N N . ASP A 1 82 ? 5.814 3.671 -7.839 1.00 89.81 82 ASP A N 1
ATOM 628 C CA . ASP A 1 82 ? 6.869 4.387 -8.541 1.00 89.81 82 ASP A CA 1
ATOM 629 C C . ASP A 1 82 ? 8.214 3.991 -7.920 1.00 89.81 82 ASP A C 1
ATOM 631 O O . ASP A 1 82 ? 8.616 4.477 -6.860 1.00 89.81 82 ASP A O 1
ATOM 635 N N . TYR A 1 83 ? 8.910 3.066 -8.580 1.00 86.12 83 TYR A N 1
ATOM 636 C CA . TYR A 1 83 ? 10.207 2.581 -8.112 1.00 86.12 83 TYR A CA 1
ATOM 637 C C . TYR A 1 83 ? 11.306 3.644 -8.200 1.00 86.12 83 TYR A C 1
ATOM 639 O O . TYR A 1 83 ? 12.226 3.620 -7.386 1.00 86.12 83 TYR A O 1
ATOM 647 N N . SER A 1 84 ? 11.211 4.584 -9.145 1.00 87.56 84 SER A N 1
ATOM 648 C CA . SER A 1 84 ? 12.208 5.642 -9.334 1.00 87.56 84 SER A CA 1
ATOM 649 C C . SER A 1 84 ? 12.179 6.643 -8.184 1.00 87.56 84 SER A C 1
ATOM 651 O O . SER A 1 84 ? 13.231 7.054 -7.700 1.00 87.56 84 SER A O 1
ATOM 653 N N . ASN A 1 85 ? 10.983 6.980 -7.696 1.00 87.88 85 ASN A N 1
ATOM 654 C CA . ASN A 1 85 ? 10.806 7.888 -6.561 1.00 87.88 85 ASN A CA 1
ATOM 655 C C . ASN A 1 85 ? 10.641 7.170 -5.215 1.00 87.88 85 ASN A C 1
ATOM 657 O O . ASN A 1 85 ? 10.497 7.827 -4.180 1.00 87.88 85 ASN A O 1
ATOM 661 N N . SER A 1 86 ? 10.687 5.834 -5.215 1.00 87.94 86 SER A N 1
ATOM 662 C CA . SER A 1 86 ? 10.398 5.001 -4.044 1.00 87.94 86 SER A CA 1
ATOM 663 C C . SER A 1 86 ? 9.051 5.365 -3.409 1.00 87.94 86 SER A C 1
ATOM 665 O O . SER A 1 86 ? 8.957 5.568 -2.198 1.00 87.94 86 SER A O 1
ATOM 667 N N . MET A 1 87 ? 8.005 5.472 -4.234 1.00 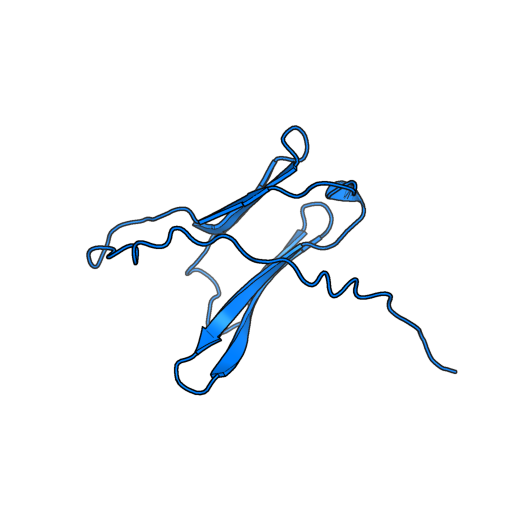89.75 87 MET A N 1
ATOM 668 C CA . MET A 1 87 ? 6.649 5.791 -3.789 1.00 89.75 87 MET A CA 1
ATOM 669 C C . MET A 1 87 ? 5.668 4.642 -4.028 1.00 89.75 87 MET A C 1
ATOM 671 O O . MET A 1 87 ? 5.700 3.953 -5.045 1.00 89.75 87 MET A O 1
ATOM 675 N N . LEU A 1 88 ? 4.771 4.446 -3.066 1.00 90.56 88 LEU A N 1
ATOM 676 C CA . LEU A 1 88 ? 3.627 3.545 -3.118 1.00 90.56 88 LEU A CA 1
ATOM 677 C C . LEU A 1 88 ? 2.350 4.380 -3.062 1.00 90.56 88 LEU A C 1
ATOM 679 O O . LEU A 1 88 ? 2.211 5.207 -2.162 1.00 90.56 88 LEU A O 1
ATOM 683 N N . HIS A 1 89 ? 1.404 4.118 -3.955 1.00 91.38 89 HIS A N 1
ATOM 684 C CA . HIS A 1 8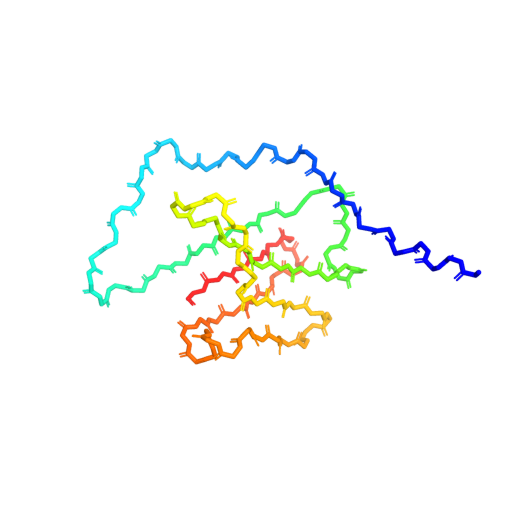9 ? 0.131 4.828 -4.007 1.00 91.38 89 HIS A CA 1
ATOM 685 C C . HIS A 1 89 ? -1.058 3.882 -3.808 1.00 91.38 89 HIS A C 1
ATOM 687 O O . HIS A 1 89 ? -1.001 2.709 -4.188 1.00 91.38 89 HIS A O 1
ATOM 693 N N . LEU A 1 90 ? -2.132 4.404 -3.213 1.00 91.50 90 LEU A N 1
ATOM 694 C CA . LEU A 1 90 ? -3.455 3.781 -3.142 1.00 91.50 90 LEU A CA 1
ATOM 695 C C . LEU A 1 90 ? -4.503 4.809 -3.558 1.00 91.50 90 LEU A C 1
ATOM 697 O O . LEU A 1 90 ? -4.558 5.874 -2.951 1.00 91.50 90 LEU A O 1
ATOM 701 N N . GLN A 1 91 ? -5.314 4.490 -4.560 1.00 88.31 91 GLN A N 1
ATOM 702 C CA . GLN A 1 91 ? -6.415 5.327 -5.045 1.00 88.31 91 GLN A CA 1
ATOM 703 C C . GLN A 1 91 ? -7.766 4.660 -4.808 1.00 88.31 91 GLN A C 1
ATOM 705 O O . GLN A 1 91 ? -7.799 3.409 -4.892 1.00 88.31 91 GLN A O 1
#

pLDDT: mean 77.0, std 19.27, range [33.94, 95.25]

Radius of gyration: 14.5 Å; chains: 1; bounding box: 35×43×28 Å